Protein AF-A0ABD5LUU0-F1 (afdb_monomer_lite)

Structure (mmCIF, N/CA/C/O backbone):
data_AF-A0ABD5LUU0-F1
#
_entry.id   AF-A0ABD5LUU0-F1
#
loop_
_atom_site.group_PDB
_atom_site.id
_atom_site.type_symbol
_atom_site.label_atom_id
_atom_site.label_alt_id
_atom_site.label_comp_id
_atom_site.label_asym_id
_atom_site.label_entity_id
_atom_site.label_seq_id
_atom_site.pdbx_PDB_ins_code
_atom_site.Cartn_x
_atom_site.Cartn_y
_atom_site.Cartn_z
_atom_site.occupancy
_atom_site.B_iso_or_equiv
_atom_site.auth_seq_id
_atom_site.auth_comp_id
_atom_site.auth_asym_id
_atom_site.auth_atom_id
_atom_site.pdbx_PDB_model_num
ATOM 1 N N . MET A 1 1 ? -5.825 -9.757 -7.192 1.00 77.12 1 MET A N 1
ATOM 2 C CA . MET A 1 1 ? -4.821 -9.371 -6.179 1.00 77.12 1 MET A CA 1
ATOM 3 C C . MET A 1 1 ? -4.926 -10.361 -5.030 1.00 77.12 1 MET A C 1
ATOM 5 O O . MET A 1 1 ? -5.987 -10.411 -4.422 1.00 77.12 1 MET A O 1
ATOM 9 N N . GLN A 1 2 ? -3.915 -11.195 -4.767 1.00 94.31 2 GLN A N 1
ATOM 10 C CA . GLN A 1 2 ? -3.922 -12.062 -3.579 1.00 94.31 2 GLN A CA 1
ATOM 11 C C . GLN A 1 2 ? -3.148 -11.414 -2.421 1.00 94.31 2 GLN A C 1
ATOM 13 O O . GLN A 1 2 ? -2.123 -10.770 -2.654 1.00 94.31 2 GLN A O 1
ATOM 18 N N . GLY A 1 3 ? -3.639 -11.588 -1.190 1.00 96.56 3 GLY A N 1
ATOM 19 C CA . GLY A 1 3 ? -2.935 -11.186 0.035 1.00 96.56 3 GLY A CA 1
ATOM 20 C C . GLY A 1 3 ? -2.896 -9.682 0.331 1.00 96.56 3 GLY A C 1
ATOM 21 O O . GLY A 1 3 ? -2.096 -9.258 1.157 1.00 96.56 3 GLY A O 1
ATOM 22 N N . VAL A 1 4 ? -3.721 -8.868 -0.332 1.00 98.06 4 VAL A N 1
ATOM 23 C CA . VAL A 1 4 ? -3.812 -7.427 -0.043 1.00 98.06 4 VAL A CA 1
ATOM 24 C C . VAL A 1 4 ? -4.548 -7.192 1.275 1.00 98.06 4 VAL A C 1
ATOM 26 O O . VAL A 1 4 ? -5.586 -7.804 1.520 1.00 98.06 4 VAL A O 1
ATOM 29 N N . THR A 1 5 ? -4.037 -6.272 2.095 1.00 96.56 5 THR A N 1
ATOM 30 C CA . THR A 1 5 ? -4.709 -5.800 3.315 1.00 96.56 5 THR A CA 1
ATOM 31 C C . THR A 1 5 ? -5.011 -4.309 3.213 1.00 96.56 5 THR A C 1
ATOM 33 O O . THR A 1 5 ? -4.117 -3.517 2.927 1.00 96.56 5 THR A O 1
ATOM 36 N N . ILE A 1 6 ? -6.252 -3.916 3.501 1.00 95.75 6 ILE A N 1
ATOM 37 C CA . ILE A 1 6 ? -6.650 -2.519 3.715 1.00 95.75 6 ILE A CA 1
ATOM 38 C C . ILE A 1 6 ? -7.252 -2.442 5.111 1.00 95.75 6 ILE A C 1
ATOM 40 O O . ILE A 1 6 ? -8.220 -3.147 5.398 1.00 95.75 6 ILE A O 1
ATOM 44 N N . GLY A 1 7 ? -6.662 -1.649 6.003 1.00 94.31 7 GLY A N 1
ATOM 45 C CA . GLY A 1 7 ? -7.081 -1.690 7.398 1.00 94.31 7 GLY A CA 1
ATOM 46 C C . GLY A 1 7 ? -6.487 -0.633 8.315 1.00 94.31 7 GLY A C 1
ATOM 47 O O . GLY A 1 7 ? -5.829 0.320 7.904 1.00 94.31 7 GLY A O 1
ATOM 48 N N . VAL A 1 8 ? -6.766 -0.824 9.600 1.00 94.19 8 VAL A N 1
ATOM 49 C CA . VAL A 1 8 ? -6.427 0.096 10.688 1.00 94.19 8 VAL A CA 1
ATOM 50 C C . VAL A 1 8 ? -5.088 -0.264 11.327 1.00 94.19 8 VAL A C 1
ATOM 52 O O . VAL A 1 8 ? -4.687 -1.426 11.337 1.00 94.19 8 VAL A O 1
ATOM 55 N N . LYS A 1 9 ? -4.406 0.736 11.896 1.00 89.62 9 LYS A N 1
ATOM 56 C CA . LYS A 1 9 ? -3.113 0.552 12.584 1.00 89.62 9 LYS A CA 1
ATOM 57 C C . LYS A 1 9 ? -3.220 -0.304 13.849 1.00 89.62 9 LYS A C 1
ATOM 59 O O . LYS A 1 9 ? -2.262 -0.973 14.219 1.00 89.62 9 LYS A O 1
ATOM 64 N N . GLU A 1 10 ? -4.372 -0.274 14.508 1.00 91.31 10 GLU A N 1
ATOM 65 C CA . GLU A 1 10 ? -4.582 -0.898 15.811 1.00 91.31 10 GLU A CA 1
ATOM 66 C C . GLU A 1 10 ? -6.010 -1.427 15.969 1.00 91.31 10 GLU A C 1
ATOM 68 O O . GLU A 1 10 ? -6.947 -0.995 15.290 1.00 91.31 10 GLU A O 1
ATOM 73 N N . LYS A 1 11 ? -6.184 -2.387 16.881 1.00 92.44 11 LYS A N 1
ATOM 74 C CA . LYS A 1 11 ? -7.478 -3.019 17.145 1.00 92.44 11 LYS A CA 1
ATOM 75 C C . LYS A 1 11 ? -8.486 -1.980 17.645 1.00 92.44 11 LYS A C 1
ATOM 77 O O . LYS A 1 11 ? -8.247 -1.322 18.649 1.00 92.44 11 LYS A O 1
ATOM 82 N N . GLY A 1 12 ? -9.635 -1.887 16.976 1.00 90.44 12 GLY A N 1
ATOM 83 C CA . GLY A 1 12 ? -10.677 -0.909 17.308 1.00 90.44 12 GLY A CA 1
ATOM 84 C C . GLY A 1 12 ? -10.433 0.493 16.738 1.00 90.44 12 GLY A C 1
ATOM 85 O O . GLY A 1 12 ? -11.243 1.385 16.982 1.00 90.44 12 GLY A O 1
ATOM 86 N N . GLY A 1 13 ? -9.360 0.686 15.963 1.00 88.56 13 GLY A N 1
ATOM 87 C CA . GLY A 1 13 ? -9.138 1.915 15.212 1.00 88.56 13 GLY A CA 1
ATOM 88 C C . GLY A 1 13 ? -10.223 2.157 14.159 1.00 88.56 13 GLY A C 1
ATOM 89 O O . GLY A 1 13 ? -10.972 1.254 13.779 1.00 88.56 13 GLY A O 1
ATOM 90 N N . LYS A 1 14 ? -10.291 3.394 13.666 1.00 89.44 14 LYS A N 1
ATOM 91 C CA . LYS A 1 14 ? -11.105 3.769 12.506 1.00 89.44 14 LYS A CA 1
ATOM 92 C C . LYS A 1 14 ? -10.183 4.083 11.336 1.00 89.44 14 LYS A C 1
ATOM 94 O O . LYS A 1 14 ? -9.135 4.692 11.537 1.00 89.44 14 LYS A O 1
ATOM 99 N N . ALA A 1 15 ? -10.586 3.664 10.144 1.00 89.00 15 ALA A N 1
ATOM 100 C CA . ALA A 1 15 ? -9.903 3.975 8.900 1.00 89.00 15 ALA A CA 1
ATOM 101 C C . ALA A 1 15 ? -10.888 4.651 7.943 1.00 89.00 15 ALA A C 1
ATOM 103 O O . ALA A 1 15 ? -11.980 4.135 7.717 1.00 89.00 15 ALA A O 1
ATOM 104 N N . ASN A 1 16 ? -10.472 5.776 7.374 1.00 94.56 16 ASN A N 1
ATOM 105 C CA . ASN A 1 16 ? -11.038 6.385 6.183 1.00 94.56 16 ASN A CA 1
ATOM 106 C C . ASN A 1 16 ? -10.017 6.223 5.051 1.00 94.56 16 ASN A C 1
ATOM 108 O O . ASN A 1 16 ? -9.213 7.116 4.792 1.00 94.56 16 ASN A O 1
ATOM 112 N N . ILE A 1 17 ? -9.974 5.029 4.459 1.00 96.62 17 ILE A N 1
ATOM 113 C CA . ILE A 1 17 ? -9.081 4.741 3.335 1.00 96.62 17 ILE A CA 1
ATOM 114 C C . ILE A 1 17 ? -9.908 4.811 2.060 1.00 96.62 17 ILE A C 1
ATOM 116 O O . ILE A 1 17 ? -10.810 3.997 1.863 1.00 96.62 17 ILE A O 1
ATOM 120 N N . GLN A 1 18 ? -9.594 5.786 1.216 1.00 97.44 18 GLN A N 1
ATOM 121 C CA . GLN A 1 18 ? -10.253 6.009 -0.062 1.00 97.44 18 GLN A CA 1
ATOM 122 C C . GLN A 1 18 ? -9.342 5.521 -1.184 1.00 97.44 18 GLN A C 1
ATOM 124 O O . GLN A 1 18 ? -8.146 5.814 -1.199 1.00 97.44 18 GLN A O 1
ATOM 129 N N . VAL A 1 19 ? -9.912 4.754 -2.110 1.00 97.75 19 VAL A N 1
ATOM 130 C CA . VAL A 1 19 ? -9.220 4.261 -3.300 1.00 97.75 19 VAL A CA 1
ATOM 131 C C . VAL A 1 19 ? -9.974 4.780 -4.511 1.00 97.75 19 VAL A C 1
ATOM 133 O O . VAL A 1 19 ? -11.168 4.517 -4.636 1.00 97.75 19 VAL A O 1
ATOM 136 N N . GLY A 1 20 ? -9.272 5.537 -5.349 1.00 98.44 20 GLY A N 1
ATOM 137 C CA . GLY A 1 20 ? -9.790 6.098 -6.585 1.00 98.44 20 GLY A CA 1
ATOM 138 C C . GLY A 1 20 ? -10.016 5.060 -7.682 1.00 98.44 20 GLY A C 1
ATOM 139 O O . GLY A 1 20 ? -9.859 3.847 -7.494 1.00 98.44 20 GLY A O 1
ATOM 140 N N . ASP A 1 21 ? -10.356 5.557 -8.861 1.00 98.69 21 ASP A N 1
ATOM 141 C CA . ASP A 1 21 ? -10.664 4.743 -10.026 1.00 98.69 21 ASP A CA 1
ATOM 142 C C . ASP A 1 21 ? -9.395 4.210 -10.707 1.00 98.69 21 ASP A C 1
ATOM 144 O O . ASP A 1 21 ? -8.343 4.849 -10.742 1.00 98.69 21 ASP A O 1
ATOM 148 N N . HIS A 1 22 ? -9.495 3.012 -11.290 1.00 98.38 22 HIS A N 1
ATOM 149 C CA . HIS A 1 22 ? -8.417 2.364 -12.056 1.00 98.38 22 HIS A CA 1
ATOM 150 C C . HIS A 1 22 ? -7.095 2.163 -11.287 1.00 98.38 22 HIS A C 1
ATOM 152 O O . HIS A 1 22 ? -6.029 2.029 -11.892 1.00 98.38 22 HIS A O 1
ATOM 158 N N . VAL A 1 23 ? -7.149 2.089 -9.955 1.00 98.56 23 VAL A N 1
ATOM 159 C CA . VAL A 1 23 ? -5.977 1.806 -9.120 1.00 98.56 23 VAL A CA 1
ATOM 160 C C . VAL A 1 23 ? -5.557 0.342 -9.251 1.00 98.56 23 VAL A C 1
ATOM 162 O O . VAL A 1 23 ? -6.352 -0.584 -9.065 1.00 98.56 23 VAL A O 1
ATOM 165 N N . TYR A 1 24 ? -4.266 0.112 -9.493 1.00 98.50 24 TYR A N 1
ATOM 166 C CA . TYR A 1 24 ? -3.667 -1.215 -9.387 1.00 98.50 24 TYR A CA 1
ATOM 167 C C . TYR A 1 24 ? -2.975 -1.384 -8.035 1.00 98.50 24 TYR A C 1
ATOM 169 O O . TYR A 1 24 ? -2.075 -0.627 -7.687 1.00 98.50 24 TYR A O 1
ATOM 177 N N . ILE A 1 25 ? -3.339 -2.429 -7.299 1.00 98.44 25 ILE A N 1
ATOM 178 C CA . ILE A 1 25 ? -2.735 -2.811 -6.021 1.00 98.44 25 ILE A CA 1
ATOM 179 C C . ILE A 1 25 ? -2.028 -4.162 -6.169 1.00 98.44 25 ILE A C 1
ATOM 181 O O . ILE A 1 25 ? -2.651 -5.201 -6.400 1.00 98.44 25 ILE A O 1
ATOM 185 N N . GLY A 1 26 ? -0.701 -4.146 -6.071 1.00 98.19 26 GLY A N 1
ATOM 186 C CA . GLY A 1 26 ? 0.145 -5.326 -6.192 1.00 98.19 26 GLY A CA 1
ATOM 187 C C . GLY A 1 26 ? -0.115 -6.365 -5.099 1.00 98.19 26 GLY 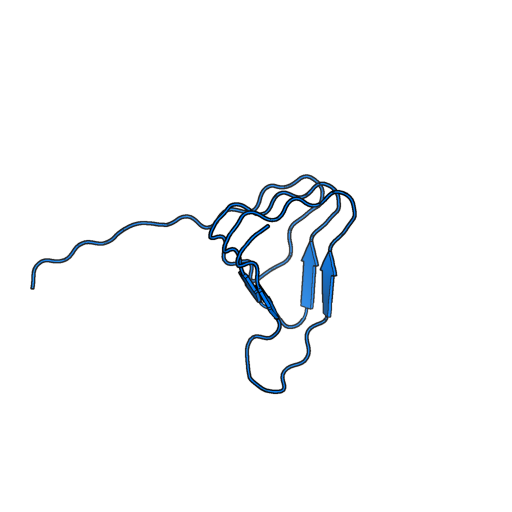A C 1
ATOM 188 O O . GLY A 1 26 ? -0.612 -6.064 -4.018 1.00 98.19 26 GLY A O 1
ATOM 189 N N . CYS A 1 27 ? 0.229 -7.625 -5.371 1.00 98.12 27 CYS A N 1
ATOM 190 C CA . CYS A 1 27 ? 0.040 -8.707 -4.406 1.00 98.12 27 CYS A CA 1
ATOM 191 C C . CYS A 1 27 ? 0.783 -8.458 -3.085 1.00 98.12 27 CYS A C 1
ATOM 193 O O . CYS A 1 27 ? 1.863 -7.860 -3.060 1.00 98.12 27 CYS A O 1
ATOM 195 N N . ASN A 1 28 ? 0.205 -8.961 -1.991 1.00 97.62 28 ASN A N 1
ATOM 196 C CA . ASN A 1 28 ? 0.765 -8.891 -0.638 1.00 97.62 28 ASN A CA 1
ATOM 197 C C . ASN A 1 28 ? 1.088 -7.472 -0.127 1.00 97.62 28 ASN A C 1
ATOM 199 O O . ASN A 1 28 ? 1.892 -7.325 0.792 1.00 97.62 28 ASN A O 1
ATOM 203 N N . SER A 1 29 ? 0.516 -6.420 -0.721 1.00 98.19 29 SER A N 1
ATOM 204 C CA . SER A 1 29 ? 0.660 -5.060 -0.202 1.00 98.19 29 SER A CA 1
ATOM 205 C C . SER A 1 29 ? -0.315 -4.787 0.942 1.00 98.19 29 SER A C 1
ATOM 207 O O . SER A 1 29 ? -1.430 -5.315 0.968 1.00 98.19 29 SER A O 1
ATOM 209 N N . SER A 1 30 ? 0.062 -3.866 1.818 1.00 97.69 30 SER A N 1
ATOM 210 C CA . SER A 1 30 ? -0.752 -3.419 2.942 1.00 97.69 30 SER A CA 1
ATOM 211 C C . SER A 1 30 ? -0.938 -1.907 2.888 1.00 97.69 30 SER A C 1
ATOM 213 O O . SER A 1 30 ? 0.042 -1.169 2.839 1.00 97.69 30 SER A O 1
ATOM 215 N N . ILE A 1 31 ? -2.186 -1.445 2.931 1.00 97.88 31 ILE A N 1
ATOM 216 C CA . ILE A 1 31 ? -2.561 -0.032 3.047 1.00 97.88 31 ILE A CA 1
ATOM 217 C C . ILE A 1 31 ? -3.147 0.154 4.444 1.00 97.88 31 ILE A C 1
ATOM 219 O O . ILE A 1 31 ? -4.264 -0.288 4.717 1.00 97.88 31 ILE A O 1
ATOM 223 N N . ILE A 1 32 ? -2.356 0.728 5.353 1.00 97.06 32 ILE A N 1
ATOM 224 C CA . ILE A 1 32 ? -2.655 0.728 6.789 1.00 97.06 32 ILE A CA 1
ATOM 225 C C . ILE A 1 32 ? -2.610 2.150 7.334 1.00 97.06 32 ILE A C 1
ATOM 227 O O . ILE A 1 32 ? -1.556 2.790 7.363 1.00 97.06 32 ILE A O 1
ATOM 231 N N . GLY A 1 33 ? -3.749 2.646 7.814 1.00 93.62 33 GLY A N 1
ATOM 232 C CA . GLY A 1 33 ? -3.886 4.059 8.147 1.00 93.62 33 GLY A CA 1
ATOM 233 C C . GLY A 1 33 ? -5.085 4.405 9.016 1.00 93.62 33 GLY A C 1
ATOM 234 O O . GLY A 1 33 ? -5.916 3.558 9.329 1.00 93.62 33 GLY A O 1
ATOM 235 N N . GLY A 1 34 ? -5.125 5.677 9.419 1.00 89.38 34 GLY A N 1
ATOM 236 C CA . GLY A 1 34 ? -6.331 6.320 9.945 1.00 89.38 34 GLY A CA 1
ATOM 237 C C . GLY A 1 34 ? -7.075 7.048 8.827 1.00 89.38 34 GLY A C 1
ATOM 238 O O . GLY A 1 34 ? -8.260 6.825 8.638 1.00 89.38 34 GLY A O 1
ATOM 239 N N . GLU A 1 35 ? -6.359 7.835 8.029 1.00 95.12 35 GLU A N 1
ATOM 240 C CA . GLU A 1 35 ? -6.854 8.462 6.803 1.00 95.12 35 GLU A CA 1
ATOM 241 C C . GLU A 1 35 ? -5.779 8.306 5.725 1.00 95.12 35 GLU A C 1
ATOM 243 O O . GLU A 1 35 ? -4.619 8.635 5.980 1.00 95.12 35 GLU A O 1
ATOM 248 N N . ILE A 1 36 ? -6.137 7.697 4.590 1.00 97.69 36 ILE A N 1
ATOM 249 C CA . ILE A 1 36 ? -5.254 7.538 3.424 1.00 97.69 36 ILE A CA 1
ATOM 250 C C . ILE A 1 36 ? -6.091 7.697 2.158 1.00 97.69 36 ILE A C 1
ATOM 252 O O . ILE A 1 36 ? -7.089 6.998 1.991 1.00 97.69 36 ILE A O 1
ATOM 256 N N . ASN A 1 37 ? -5.639 8.542 1.240 1.00 98.31 37 ASN A N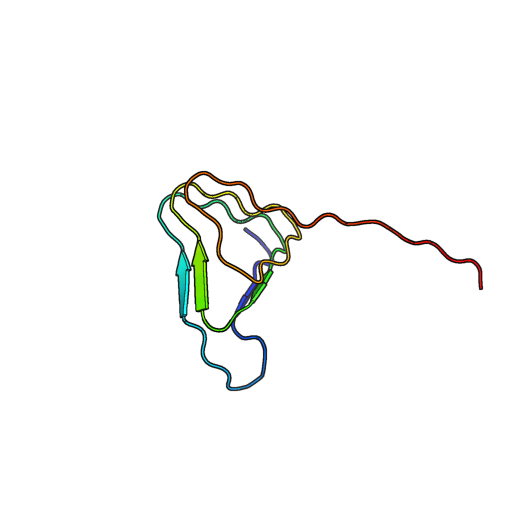 1
ATOM 257 C CA . ASN A 1 37 ? -6.204 8.673 -0.097 1.00 98.31 37 ASN A CA 1
ATOM 258 C C . ASN A 1 37 ? -5.247 8.077 -1.134 1.00 98.31 37 ASN A C 1
ATOM 260 O O . ASN A 1 37 ? -4.074 8.449 -1.203 1.00 98.31 37 ASN A O 1
ATOM 264 N N . ILE A 1 38 ? -5.747 7.146 -1.942 1.00 98.50 38 ILE A N 1
ATOM 265 C CA . ILE A 1 38 ? -5.059 6.612 -3.118 1.00 98.50 38 ILE A CA 1
ATOM 266 C C . ILE A 1 38 ? -5.754 7.196 -4.346 1.00 98.50 38 ILE A C 1
ATOM 268 O O . ILE A 1 38 ? -6.902 6.848 -4.609 1.00 98.50 38 ILE A O 1
ATOM 272 N N . GLY A 1 39 ? -5.081 8.101 -5.055 1.00 98.75 39 GLY A N 1
ATOM 273 C CA . GLY A 1 39 ? -5.636 8.795 -6.216 1.00 98.75 39 GLY A CA 1
ATOM 274 C C . GLY A 1 39 ? -5.862 7.885 -7.423 1.00 98.75 39 GLY A C 1
ATOM 275 O O . GLY A 1 39 ? -5.343 6.768 -7.487 1.00 98.75 39 GLY A O 1
ATOM 276 N N . ASP A 1 40 ? -6.623 8.385 -8.394 1.00 98.88 40 ASP A N 1
ATOM 277 C CA . ASP A 1 40 ? -6.966 7.641 -9.607 1.00 98.88 40 ASP A CA 1
ATOM 278 C C . ASP A 1 40 ? -5.713 7.213 -10.381 1.00 98.88 40 ASP A C 1
ATOM 280 O O . ASP A 1 40 ? -4.670 7.869 -10.350 1.00 98.88 40 ASP A O 1
ATOM 284 N N . ASN A 1 41 ? -5.794 6.088 -11.090 1.00 98.75 41 ASN A N 1
ATOM 285 C CA . ASN A 1 41 ? -4.700 5.534 -1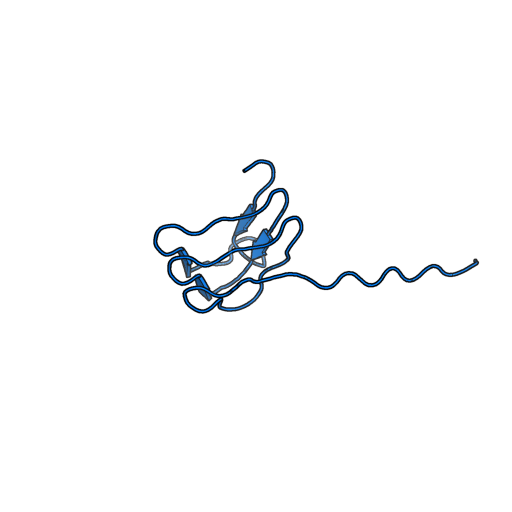1.899 1.00 98.75 41 ASN A CA 1
ATOM 286 C C . ASN A 1 41 ? -3.395 5.252 -11.121 1.00 98.75 41 ASN A C 1
ATOM 288 O O . ASN A 1 41 ? -2.356 4.982 -11.731 1.00 98.75 41 ASN A O 1
ATOM 292 N N . ALA A 1 42 ? -3.413 5.311 -9.785 1.00 98.81 42 ALA A N 1
ATOM 293 C CA . ALA A 1 42 ? -2.244 5.022 -8.974 1.00 98.81 42 ALA A CA 1
ATOM 294 C C . ALA A 1 42 ? -1.867 3.533 -9.035 1.00 98.81 42 ALA A C 1
ATOM 296 O O . ALA A 1 42 ? -2.698 2.638 -9.219 1.00 98.81 42 ALA A O 1
ATOM 297 N N . ILE A 1 43 ? -0.578 3.257 -8.833 1.00 98.75 43 ILE A N 1
ATOM 298 C CA . ILE A 1 43 ? -0.026 1.901 -8.823 1.00 98.75 43 ILE A CA 1
ATOM 299 C C . ILE A 1 43 ? 0.653 1.651 -7.478 1.00 98.75 43 ILE A C 1
ATOM 301 O O . ILE A 1 43 ? 1.697 2.226 -7.178 1.00 98.75 43 ILE A O 1
ATOM 305 N N . ILE A 1 44 ? 0.117 0.730 -6.686 1.00 98.62 44 ILE A N 1
ATOM 306 C CA . ILE A 1 44 ? 0.765 0.221 -5.478 1.00 98.62 44 ILE A CA 1
ATOM 307 C C . ILE A 1 44 ? 1.580 -1.016 -5.858 1.00 98.62 44 ILE A C 1
ATOM 309 O O . ILE A 1 44 ? 1.053 -1.997 -6.380 1.00 98.62 44 ILE A O 1
ATOM 313 N N . GLY A 1 45 ? 2.891 -0.971 -5.630 1.00 98.19 45 GLY A N 1
ATOM 314 C CA . GLY A 1 45 ? 3.791 -2.086 -5.912 1.00 98.19 45 GLY A CA 1
ATOM 315 C C . GLY A 1 45 ? 3.486 -3.327 -5.068 1.00 98.19 45 GLY A C 1
ATOM 316 O O . GLY A 1 45 ? 2.936 -3.238 -3.970 1.00 98.19 45 GLY A O 1
ATOM 317 N N . ALA A 1 46 ? 3.881 -4.502 -5.565 1.00 97.25 46 ALA A N 1
ATOM 318 C CA . ALA A 1 46 ? 3.816 -5.734 -4.780 1.00 97.25 46 ALA A CA 1
ATOM 319 C C . ALA A 1 46 ? 4.641 -5.601 -3.488 1.00 97.25 46 ALA A C 1
ATOM 321 O O . ALA A 1 46 ? 5.701 -4.971 -3.495 1.00 97.25 46 ALA A O 1
ATOM 322 N N . HIS A 1 47 ? 4.152 -6.188 -2.392 1.00 97.12 47 HIS A N 1
ATOM 323 C CA . HIS A 1 47 ? 4.755 -6.086 -1.056 1.00 97.12 47 HIS A CA 1
ATOM 324 C C . HIS A 1 47 ? 4.957 -4.647 -0.533 1.00 97.12 47 HIS A C 1
ATOM 326 O O . HIS A 1 47 ? 5.752 -4.424 0.381 1.00 97.12 47 HIS A O 1
ATOM 332 N N . ALA A 1 48 ? 4.245 -3.653 -1.074 1.00 98.12 4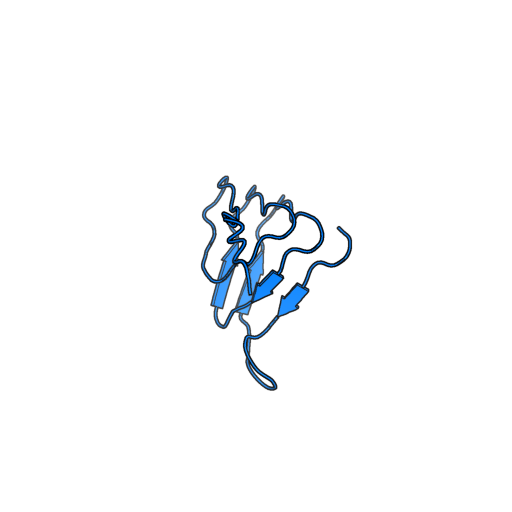8 ALA A N 1
ATOM 333 C CA . ALA A 1 48 ? 4.311 -2.295 -0.549 1.00 98.12 48 ALA A CA 1
ATOM 334 C C . ALA A 1 48 ? 3.577 -2.166 0.797 1.00 98.12 48 ALA A C 1
ATOM 336 O O . ALA A 1 48 ? 2.489 -2.708 0.977 1.00 98.12 48 ALA A O 1
ATOM 337 N N . LEU A 1 49 ? 4.151 -1.389 1.715 1.00 97.50 49 LEU A N 1
ATOM 338 C CA . LEU A 1 49 ? 3.514 -0.916 2.941 1.00 97.50 49 LEU A CA 1
ATOM 339 C C . LEU A 1 49 ? 3.184 0.572 2.781 1.00 97.50 49 LEU A C 1
ATOM 341 O O . LEU A 1 49 ? 4.062 1.425 2.908 1.00 97.50 49 LEU A O 1
ATOM 345 N N . VAL A 1 50 ? 1.923 0.874 2.482 1.00 97.81 50 VAL A N 1
ATOM 346 C CA . VAL A 1 50 ? 1.411 2.232 2.277 1.00 97.81 50 VAL A CA 1
ATOM 347 C C . VAL A 1 50 ? 0.899 2.782 3.605 1.00 97.81 50 VAL A C 1
ATOM 349 O O . VAL A 1 50 ? -0.016 2.223 4.209 1.00 97.81 50 VAL A O 1
ATOM 352 N N . LEU A 1 51 ? 1.503 3.883 4.058 1.00 96.44 51 LEU A N 1
ATOM 353 C CA . LEU A 1 51 ? 1.211 4.532 5.349 1.00 96.44 51 LEU A CA 1
ATOM 354 C C . LEU A 1 51 ? 0.761 5.994 5.207 1.00 96.44 51 LEU A C 1
ATOM 356 O O . LEU A 1 51 ? 0.585 6.681 6.214 1.00 96.44 51 LEU A O 1
ATOM 360 N N . LYS A 1 52 ? 0.659 6.480 3.969 1.00 95.88 52 LYS A N 1
ATOM 361 C CA . LYS A 1 52 ? 0.331 7.859 3.604 1.00 95.88 52 LYS A CA 1
ATOM 362 C C . LYS A 1 52 ? -0.292 7.894 2.213 1.00 95.88 52 LYS A C 1
ATOM 364 O O . LYS A 1 52 ? -0.204 6.901 1.490 1.00 95.88 52 LYS A O 1
ATOM 369 N N . ASP A 1 53 ? -0.838 9.049 1.865 1.00 98.12 53 ASP A N 1
ATOM 370 C CA . ASP A 1 53 ? -1.476 9.296 0.578 1.00 98.12 53 ASP A CA 1
ATOM 371 C C . ASP A 1 53 ? -0.560 8.987 -0.610 1.00 98.12 53 ASP A C 1
ATOM 373 O O . ASP A 1 53 ? 0.672 9.121 -0.549 1.00 98.12 53 ASP A O 1
ATOM 377 N N . VAL A 1 54 ? -1.201 8.557 -1.694 1.00 98.44 54 VAL A N 1
ATOM 378 C CA . VAL A 1 54 ? -0.590 8.314 -2.996 1.00 98.44 54 VAL A CA 1
ATOM 379 C C . VAL A 1 54 ? -1.335 9.170 -4.002 1.00 98.44 54 VAL A C 1
ATOM 381 O O . VAL A 1 54 ? -2.53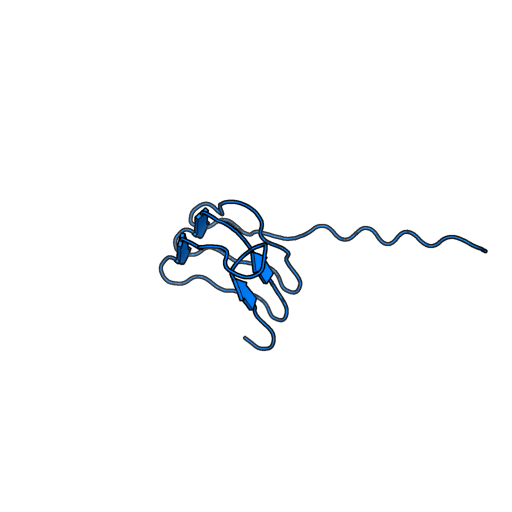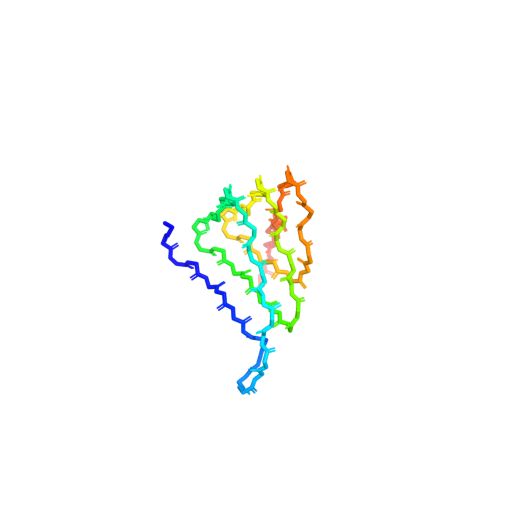9 9.014 -4.179 1.00 98.44 54 VAL A O 1
ATOM 384 N N . GLU A 1 55 ? -0.611 10.085 -4.635 1.00 98.56 55 GLU A N 1
ATOM 385 C CA . GLU A 1 55 ? -1.176 10.998 -5.625 1.00 98.56 55 GLU A CA 1
ATOM 386 C C . GLU A 1 55 ? -1.677 10.252 -6.871 1.00 98.56 55 GLU A C 1
ATOM 388 O O . GLU A 1 55 ? -1.255 9.129 -7.170 1.00 98.56 55 GLU A O 1
ATOM 393 N N . GLU A 1 56 ? -2.576 10.901 -7.607 1.00 98.75 56 GLU A N 1
ATOM 394 C CA . GLU A 1 56 ? -3.087 10.419 -8.890 1.00 98.75 56 GLU A CA 1
ATOM 395 C C . GLU A 1 56 ? -1.944 10.086 -9.864 1.00 98.75 56 GLU A C 1
ATOM 397 O O . GLU A 1 56 ? -0.940 10.798 -9.951 1.00 98.75 56 GLU A O 1
ATOM 402 N N . GLY A 1 57 ? -2.071 8.968 -10.582 1.00 98.44 57 GLY A N 1
ATOM 403 C CA . GLY A 1 57 ? -1.112 8.514 -11.593 1.00 98.44 57 GLY A CA 1
ATOM 404 C C . GLY A 1 57 ? 0.271 8.134 -11.048 1.00 98.44 57 GLY A C 1
ATOM 405 O O . GLY A 1 57 ? 1.151 7.729 -11.814 1.00 98.44 57 GLY A O 1
ATOM 406 N N . CYS A 1 58 ? 0.491 8.235 -9.735 1.00 98.56 58 CYS A N 1
ATOM 407 C CA . CYS A 1 58 ? 1.772 7.933 -9.119 1.00 98.56 58 CYS A CA 1
ATOM 408 C C . CYS A 1 58 ? 1.914 6.446 -8.791 1.00 98.56 58 CYS A C 1
ATOM 410 O O . CYS A 1 58 ? 0.959 5.724 -8.494 1.00 98.56 58 CYS A O 1
ATOM 412 N N . ARG A 1 59 ? 3.168 5.984 -8.782 1.00 98.44 59 ARG A N 1
ATOM 413 C CA . ARG A 1 59 ? 3.518 4.631 -8.350 1.00 98.44 59 ARG A CA 1
ATOM 414 C C . ARG A 1 59 ? 4.154 4.654 -6.966 1.00 98.44 59 ARG A C 1
ATOM 416 O O . ARG A 1 59 ? 5.261 5.164 -6.805 1.00 98.44 59 ARG A O 1
ATOM 423 N N . TYR A 1 60 ? 3.505 4.022 -5.994 1.00 98.44 60 TYR A N 1
ATOM 424 C CA . TYR A 1 60 ? 4.055 3.809 -4.660 1.00 98.44 60 TYR A CA 1
ATOM 425 C C . TYR A 1 60 ? 4.779 2.462 -4.584 1.00 98.44 60 TYR A C 1
ATOM 427 O O . TYR A 1 60 ? 4.202 1.414 -4.868 1.00 98.44 60 TYR A O 1
ATOM 435 N N . ILE A 1 61 ? 6.039 2.470 -4.152 1.00 97.62 61 ILE A N 1
ATOM 436 C CA . ILE A 1 61 ? 6.811 1.260 -3.851 1.00 97.62 61 ILE A CA 1
ATOM 437 C C . ILE A 1 61 ? 7.471 1.401 -2.485 1.00 97.62 61 ILE A C 1
ATOM 439 O O . ILE A 1 61 ? 7.892 2.489 -2.093 1.00 97.62 61 ILE A O 1
ATOM 443 N N . THR A 1 62 ? 7.628 0.288 -1.778 1.00 96.50 62 THR A N 1
ATOM 444 C CA . THR A 1 62 ? 8.461 0.246 -0.576 1.00 96.50 62 THR A CA 1
ATOM 445 C C . THR A 1 62 ? 9.858 -0.208 -0.969 1.00 96.50 62 THR A C 1
ATOM 447 O O . THR A 1 62 ? 10.040 -1.304 -1.497 1.00 96.50 62 THR A O 1
ATOM 450 N N . LYS A 1 63 ? 10.864 0.637 -0.724 1.00 94.50 63 LYS A N 1
ATOM 451 C CA . LYS A 1 63 ? 12.263 0.249 -0.908 1.00 94.50 63 LYS A CA 1
ATOM 452 C C . LYS A 1 63 ? 12.649 -0.731 0.197 1.00 94.50 63 LYS A C 1
ATOM 454 O O . LYS A 1 63 ? 12.688 -0.354 1.364 1.00 94.50 63 LYS A O 1
ATOM 459 N N . VAL A 1 64 ? 12.968 -1.963 -0.182 1.00 89.38 64 VAL A N 1
ATOM 460 C CA . VAL A 1 64 ? 13.505 -2.975 0.731 1.00 89.38 64 VAL A CA 1
ATOM 461 C C . VAL A 1 64 ? 15.021 -2.989 0.587 1.00 89.38 64 VAL A C 1
ATOM 463 O O . VAL A 1 64 ? 15.543 -3.183 -0.508 1.00 89.38 64 VAL A O 1
ATOM 466 N N . ILE A 1 65 ? 15.727 -2.757 1.690 1.00 91.62 65 ILE A N 1
ATOM 467 C CA . ILE A 1 65 ? 17.177 -2.930 1.775 1.00 91.62 65 ILE A CA 1
ATOM 468 C C . ILE A 1 65 ? 17.398 -4.096 2.727 1.00 91.62 65 ILE A C 1
ATOM 470 O O . ILE A 1 65 ? 17.060 -3.999 3.905 1.00 91.62 65 ILE A O 1
ATOM 474 N N . ALA A 1 66 ? 17.900 -5.210 2.202 1.00 88.69 66 ALA A N 1
ATOM 475 C CA . ALA A 1 66 ? 18.254 -6.352 3.029 1.00 88.69 66 ALA A CA 1
ATOM 476 C C . ALA A 1 66 ? 19.539 -6.031 3.800 1.00 88.69 66 ALA A C 1
ATOM 478 O O . ALA A 1 66 ? 20.546 -5.659 3.199 1.00 88.69 66 ALA A O 1
ATOM 479 N N . ASP A 1 67 ? 19.490 -6.181 5.119 1.00 90.81 67 ASP A N 1
ATOM 480 C CA . ASP A 1 67 ? 20.656 -6.124 5.996 1.00 90.81 67 ASP A CA 1
ATOM 481 C C . ASP A 1 67 ? 20.926 -7.541 6.514 1.00 90.81 67 ASP A C 1
ATOM 483 O O . ASP A 1 67 ? 20.046 -8.163 7.113 1.00 90.81 67 ASP A O 1
ATOM 487 N N . ILE A 1 68 ? 22.115 -8.076 6.229 1.00 92.00 68 ILE A N 1
ATOM 488 C CA . ILE A 1 68 ? 22.529 -9.427 6.623 1.00 92.00 68 ILE A CA 1
ATOM 489 C C . ILE A 1 68 ? 23.688 -9.273 7.602 1.00 92.00 68 ILE A C 1
ATOM 491 O O . ILE A 1 68 ? 24.765 -8.811 7.227 1.00 92.00 68 ILE A O 1
ATOM 495 N N . ARG A 1 69 ? 23.475 -9.680 8.855 1.00 92.06 69 ARG A N 1
ATOM 496 C CA . ARG A 1 69 ? 24.483 -9.619 9.921 1.00 92.06 69 ARG A CA 1
ATOM 497 C C . ARG A 1 69 ? 24.920 -11.029 10.304 1.00 92.06 69 ARG A C 1
ATOM 499 O O . ARG A 1 69 ? 24.078 -11.917 10.422 1.00 92.06 69 ARG A O 1
ATOM 506 N N . GLN A 1 70 ? 26.225 -11.230 10.478 1.00 80.62 70 GLN A N 1
ATOM 507 C CA . GLN A 1 70 ? 26.759 -12.448 11.093 1.00 80.62 70 GLN A CA 1
ATOM 508 C C . GLN A 1 70 ? 26.549 -12.376 12.612 1.00 80.62 70 GLN A C 1
ATOM 510 O O . GLN A 1 70 ? 26.622 -11.288 13.186 1.00 80.62 70 GLN A O 1
ATOM 515 N N . ILE A 1 71 ? 26.214 -13.520 13.210 1.00 80.06 71 ILE A N 1
ATOM 516 C CA . ILE A 1 71 ? 25.934 -13.688 14.645 1.00 80.06 71 ILE A CA 1
ATOM 517 C C . ILE A 1 71 ? 27.251 -13.821 15.407 1.00 80.06 71 ILE A C 1
ATOM 519 O O . ILE A 1 71 ? 28.130 -14.549 14.891 1.00 80.06 71 ILE A O 1
#

Foldseek 3Di:
DEQEEEEEPDPPAAAPEAAEACEAAAYNEYAYENYEYEAHCEYEYHPHDHYHYHYHVYYDHDDDDDDDDDD

InterPro domains:
  IPR011004 Trimeric LpxA-like superfamily [SSF51161] (3-59)

pLDDT: mean 95.28, std 4.6, range [77.12, 98.88]

Organism: Proteus mirabilis (NCBI:txid584)

Sequence (71 aa):
MQGVTIGVKEKGGKANIQVGDHVYIGCNSSIIGGEINIGDNAIIGAHALVLKDVEEGCRYITKVIADIRQI

Radius of gyration: 13.43 Å; chains: 1; bounding box: 38×25×29 Å

Secondary structure (DSSP, 8-state):
--S-EEE-SSTT---EEEE-TT-EE-TT-EEE-SEEEE-TT-EEPTT-EE-S-B-TT-EE-----------